Protein AF-A0A951AEL2-F1 (afdb_monomer_lite)

Sequence (68 aa):
MHVNPFKPPIRGRDVVVYKKNKAVLIKQFVGWEGDALVLRQLNPARELKVPRDEVGDCHLIVGVNQDG

Foldseek 3Di:
DDWDQPDDQDAQFWKWWQFPVRDIDTFGFHDDDPQWGWTFDVVVTDIDTDGNNRTPGIITDPDDDDPD

Radius of gyration: 11.81 Å; chains: 1; bounding box: 40×29×25 Å

pLDDT: mean 91.39, std 10.34, range [48.88, 98.31]

Structure (mmCIF, N/CA/C/O backbone):
data_AF-A0A951AEL2-F1
#
_entry.id   AF-A0A951AEL2-F1
#
loop_
_atom_site.group_PDB
_atom_site.id
_atom_site.type_symbol
_atom_site.label_atom_id
_atom_site.label_alt_id
_atom_site.label_comp_id
_atom_site.label_asym_id
_atom_site.label_entity_id
_atom_site.label_seq_id
_atom_site.pdbx_PDB_ins_code
_atom_site.Cartn_x
_atom_site.Cartn_y
_atom_site.Cartn_z
_atom_site.occupancy
_atom_site.B_iso_or_equiv
_atom_site.auth_seq_id
_atom_site.auth_comp_id
_atom_site.auth_asym_id
_atom_site.auth_atom_id
_atom_site.pdbx_PDB_model_num
ATOM 1 N N . MET A 1 1 ? 15.931 4.938 -1.921 1.00 74.62 1 MET A N 1
ATOM 2 C CA . MET A 1 1 ? 14.496 4.673 -2.174 1.00 74.62 1 MET A CA 1
ATOM 3 C C . MET A 1 1 ? 13.750 5.994 -2.134 1.00 74.62 1 MET A C 1
ATOM 5 O O . MET A 1 1 ? 13.874 6.708 -1.150 1.00 74.62 1 MET A O 1
ATOM 9 N N . HIS A 1 2 ? 13.019 6.326 -3.192 1.00 80.12 2 HIS A N 1
ATOM 10 C CA . HIS A 1 2 ? 12.279 7.577 -3.327 1.00 80.12 2 HIS A CA 1
ATOM 11 C C . HIS A 1 2 ? 10.777 7.292 -3.298 1.00 80.12 2 HIS A C 1
ATOM 13 O O . HIS A 1 2 ? 10.268 6.502 -4.098 1.00 80.12 2 HIS A O 1
ATOM 19 N N . VAL A 1 3 ? 10.074 7.940 -2.372 1.00 82.00 3 VAL A N 1
ATOM 20 C CA . VAL A 1 3 ? 8.629 7.805 -2.158 1.00 82.00 3 VAL A CA 1
ATOM 21 C C . VAL A 1 3 ? 7.970 9.135 -2.495 1.00 82.00 3 VAL A C 1
ATOM 23 O O . VAL A 1 3 ? 8.476 10.186 -2.110 1.00 82.00 3 VAL A O 1
ATOM 26 N N . ASN A 1 4 ? 6.851 9.101 -3.218 1.00 78.56 4 ASN A N 1
ATOM 27 C CA . ASN A 1 4 ? 6.052 10.294 -3.478 1.00 78.56 4 ASN A CA 1
ATOM 28 C C . ASN A 1 4 ? 4.732 10.205 -2.694 1.00 78.56 4 ASN A C 1
ATOM 30 O O . ASN A 1 4 ? 3.876 9.403 -3.072 1.00 78.56 4 ASN A O 1
ATOM 34 N N . PRO A 1 5 ? 4.546 11.015 -1.635 1.00 79.75 5 PRO A N 1
ATOM 35 C CA . PRO A 1 5 ? 3.358 10.936 -0.789 1.00 79.75 5 PRO A CA 1
ATOM 36 C C . PRO A 1 5 ? 2.091 11.494 -1.454 1.00 79.75 5 PRO A C 1
ATOM 38 O O . PRO A 1 5 ? 0.989 11.169 -1.026 1.00 79.75 5 PRO A O 1
ATOM 41 N N . PHE A 1 6 ? 2.227 12.291 -2.519 1.00 83.06 6 PHE A N 1
ATOM 42 C CA . PHE A 1 6 ? 1.106 12.931 -3.217 1.00 83.06 6 PHE A CA 1
ATOM 43 C C . PHE A 1 6 ? 0.624 12.148 -4.440 1.00 83.06 6 PHE A C 1
ATOM 45 O O . PHE A 1 6 ? -0.431 12.454 -4.995 1.00 83.06 6 PHE A O 1
ATOM 52 N N . LYS A 1 7 ? 1.387 11.144 -4.893 1.00 79.19 7 LYS A N 1
ATOM 53 C CA . LYS A 1 7 ? 0.953 10.269 -5.984 1.00 79.19 7 LYS A CA 1
ATOM 54 C C . LYS A 1 7 ? 0.147 9.100 -5.423 1.00 79.19 7 LYS A C 1
ATOM 56 O O . LYS A 1 7 ? 0.659 8.386 -4.558 1.00 79.19 7 LYS A O 1
ATOM 61 N N . PRO A 1 8 ? -1.071 8.858 -5.939 1.00 87.12 8 PRO A N 1
ATOM 62 C CA . PRO A 1 8 ? -1.851 7.712 -5.511 1.00 87.12 8 PRO A CA 1
ATOM 63 C C . PRO A 1 8 ? -1.111 6.405 -5.850 1.00 87.12 8 PRO A C 1
ATOM 65 O O . PRO A 1 8 ? -0.390 6.344 -6.853 1.00 87.12 8 PRO A O 1
ATOM 68 N N . PRO A 1 9 ? -1.294 5.348 -5.043 1.00 90.25 9 PRO A N 1
ATOM 69 C CA . PRO A 1 9 ? -0.836 4.001 -5.367 1.00 90.25 9 PRO A CA 1
ATOM 70 C C . PRO A 1 9 ? -1.283 3.545 -6.763 1.00 90.25 9 PRO A C 1
ATOM 72 O O . PRO A 1 9 ? -2.441 3.714 -7.144 1.00 90.25 9 PRO A O 1
ATOM 75 N N . ILE A 1 10 ? -0.369 2.931 -7.519 1.00 93.88 10 ILE A N 1
ATOM 76 C CA . ILE A 1 10 ? -0.621 2.430 -8.879 1.00 93.88 10 ILE A CA 1
ATOM 77 C C . ILE A 1 10 ? -0.562 0.905 -8.856 1.00 93.88 10 ILE A C 1
ATOM 79 O O . ILE A 1 10 ? 0.379 0.331 -8.306 1.00 93.88 10 ILE A O 1
ATOM 83 N N . ARG A 1 11 ? -1.561 0.237 -9.447 1.00 95.94 11 ARG A N 1
ATOM 84 C CA . ARG A 1 11 ? -1.611 -1.234 -9.493 1.00 95.94 11 ARG A CA 1
ATOM 85 C C . ARG A 1 11 ? -0.347 -1.803 -10.137 1.00 95.94 11 ARG A C 1
ATOM 87 O O . ARG A 1 11 ? 0.137 -1.277 -11.136 1.00 95.94 11 ARG A O 1
ATOM 94 N N . GLY A 1 12 ? 0.188 -2.872 -9.557 1.00 94.75 12 GLY A N 1
ATOM 95 C CA . GLY A 1 12 ? 1.415 -3.514 -10.024 1.00 94.75 12 GLY A CA 1
ATOM 96 C C . GLY A 1 12 ? 2.703 -2.753 -9.683 1.00 94.75 12 GLY A C 1
ATOM 97 O O . GLY A 1 12 ? 3.784 -3.212 -10.046 1.00 94.75 12 GLY A O 1
ATOM 98 N N . ARG A 1 13 ? 2.632 -1.620 -8.974 1.00 94.88 13 ARG A N 1
ATOM 99 C CA . ARG A 1 13 ? 3.810 -0.869 -8.516 1.00 94.88 13 ARG A CA 1
ATOM 100 C C . ARG A 1 13 ? 4.044 -1.081 -7.031 1.00 94.88 13 ARG A C 1
ATOM 102 O O . ARG A 1 13 ? 3.103 -1.321 -6.277 1.00 94.88 13 ARG A O 1
ATOM 109 N N . ASP A 1 14 ? 5.299 -0.973 -6.616 1.00 95.50 14 ASP A N 1
ATOM 110 C CA . ASP A 1 14 ? 5.640 -1.063 -5.204 1.00 95.50 14 ASP A CA 1
ATOM 111 C C . ASP A 1 14 ? 5.160 0.171 -4.440 1.00 95.50 14 ASP A C 1
ATOM 113 O O . ASP A 1 14 ? 5.237 1.314 -4.908 1.00 95.50 14 ASP A O 1
ATOM 117 N N . VAL A 1 15 ? 4.670 -0.084 -3.233 1.00 95.94 15 VAL A N 1
ATOM 118 C CA . VAL A 1 15 ? 4.213 0.926 -2.286 1.00 95.94 15 VAL A CA 1
ATOM 119 C C . VAL A 1 15 ? 4.852 0.712 -0.924 1.00 95.94 15 VAL A C 1
ATOM 121 O O . VAL A 1 15 ? 5.167 -0.415 -0.534 1.00 95.94 15 VAL A O 1
ATOM 124 N N . VAL A 1 16 ? 4.999 1.808 -0.186 1.00 95.69 16 VAL A N 1
ATOM 125 C CA . VAL A 1 16 ? 5.212 1.776 1.261 1.00 95.69 16 VAL A CA 1
ATOM 126 C C . VAL A 1 16 ? 3.855 1.899 1.931 1.00 95.69 16 VAL A C 1
ATOM 128 O O . VAL A 1 16 ? 3.100 2.821 1.628 1.00 95.69 16 VAL A O 1
ATOM 131 N N . VAL A 1 17 ? 3.552 0.980 2.840 1.00 96.19 17 VAL A N 1
ATOM 132 C CA . VAL A 1 17 ? 2.346 1.014 3.666 1.00 96.19 17 VAL A CA 1
ATOM 133 C C . VAL A 1 17 ? 2.758 1.200 5.115 1.00 96.19 17 VAL A C 1
ATOM 135 O O . VAL A 1 17 ? 3.434 0.341 5.682 1.00 96.19 17 VAL A O 1
ATOM 138 N N . TYR A 1 18 ? 2.327 2.304 5.713 1.00 96.00 18 TYR A N 1
ATOM 139 C CA . TYR A 1 18 ? 2.430 2.541 7.145 1.00 96.00 18 TYR A CA 1
ATOM 140 C C . TYR A 1 18 ? 1.167 2.007 7.802 1.00 96.00 18 TYR A C 1
ATOM 142 O O . TYR A 1 18 ? 0.068 2.473 7.508 1.00 96.00 18 TYR A O 1
ATOM 150 N N . LYS A 1 19 ? 1.301 1.023 8.686 1.00 96.88 19 LYS A N 1
ATOM 151 C CA . LYS A 1 19 ? 0.191 0.537 9.506 1.00 96.88 19 LYS A CA 1
ATOM 152 C C . LYS A 1 19 ? 0.048 1.395 10.761 1.00 96.88 19 LYS A C 1
ATOM 154 O O . LYS A 1 19 ? 1.031 1.925 11.285 1.00 96.88 19 LYS A O 1
ATOM 159 N N . LYS A 1 20 ? -1.165 1.478 11.309 1.00 96.81 20 LYS A N 1
ATOM 160 C CA . LYS A 1 20 ? -1.431 2.228 12.551 1.00 96.81 20 LYS A CA 1
ATOM 161 C C . LYS A 1 20 ? -0.623 1.717 13.746 1.00 96.81 20 LYS A C 1
ATOM 163 O O . LYS A 1 20 ? -0.199 2.511 14.581 1.00 96.81 20 LYS A O 1
ATOM 168 N N . ASN A 1 21 ? -0.321 0.418 13.779 1.00 95.56 21 ASN A N 1
ATOM 169 C CA . ASN A 1 21 ? 0.540 -0.209 14.788 1.00 95.56 21 ASN A CA 1
ATOM 170 C C . ASN A 1 21 ? 2.047 0.071 14.596 1.00 95.56 21 ASN A C 1
ATOM 172 O O . ASN A 1 21 ? 2.871 -0.610 15.199 1.00 95.56 21 ASN A O 1
ATOM 176 N N . LYS A 1 22 ? 2.411 1.042 13.748 1.00 93.62 22 LYS A N 1
ATOM 177 C CA . LYS A 1 22 ? 3.788 1.449 13.425 1.00 93.62 22 LYS A CA 1
ATOM 178 C C . LYS A 1 22 ? 4.601 0.433 12.616 1.00 93.62 22 LYS A C 1
ATOM 180 O O . LYS A 1 22 ? 5.761 0.706 12.319 1.00 93.62 22 LYS A O 1
ATOM 185 N N . ALA A 1 23 ? 4.015 -0.688 12.189 1.00 96.00 23 ALA A N 1
ATOM 186 C CA . ALA A 1 23 ? 4.661 -1.566 11.219 1.00 96.00 23 ALA A CA 1
ATOM 187 C C . ALA A 1 23 ? 4.689 -0.913 9.828 1.00 96.00 23 ALA A C 1
ATOM 189 O O . ALA A 1 23 ? 3.725 -0.269 9.412 1.00 96.00 23 ALA A O 1
ATOM 190 N N . VAL A 1 24 ? 5.779 -1.121 9.090 1.00 95.56 24 VAL A N 1
ATOM 191 C CA . VAL A 1 24 ? 5.948 -0.616 7.722 1.00 95.56 24 VAL A CA 1
ATOM 192 C C . VAL A 1 24 ? 6.128 -1.792 6.772 1.00 95.56 24 VAL A C 1
ATOM 194 O O . VAL A 1 24 ? 6.943 -2.681 7.019 1.00 95.56 24 VAL A O 1
ATOM 197 N N . LEU A 1 25 ? 5.363 -1.808 5.682 1.00 95.56 25 LEU A N 1
ATOM 198 C CA . LEU A 1 25 ? 5.426 -2.845 4.657 1.00 95.56 25 LEU A CA 1
ATOM 199 C C . LEU A 1 25 ? 5.860 -2.243 3.323 1.00 95.56 25 LEU A C 1
ATOM 201 O O . LEU A 1 25 ? 5.307 -1.239 2.888 1.00 95.56 25 LEU A O 1
ATOM 205 N N . ILE A 1 26 ? 6.791 -2.911 2.642 1.00 95.19 26 ILE A N 1
ATOM 206 C CA . ILE A 1 26 ? 7.078 -2.688 1.220 1.00 95.19 26 ILE A CA 1
ATOM 207 C C . ILE A 1 26 ? 6.565 -3.901 0.455 1.00 95.19 26 ILE A C 1
ATOM 209 O O . ILE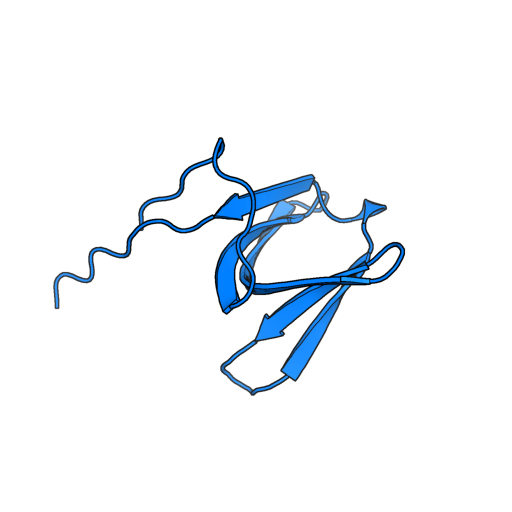 A 1 26 ? 7.004 -5.033 0.712 1.00 95.19 26 ILE A O 1
ATOM 213 N N . LYS A 1 27 ? 5.582 -3.674 -0.415 1.00 96.88 27 LYS A N 1
ATOM 214 C CA . LYS A 1 27 ? 4.886 -4.703 -1.200 1.00 96.88 27 LYS A CA 1
ATOM 215 C C . LYS A 1 27 ? 4.383 -4.097 -2.510 1.00 96.88 27 LYS A C 1
ATOM 217 O O . LYS A 1 27 ? 4.275 -2.878 -2.623 1.00 96.88 27 LYS A O 1
ATOM 222 N N . GLN A 1 28 ? 4.004 -4.946 -3.457 1.00 97.25 28 GLN A N 1
ATOM 223 C CA . GLN A 1 28 ? 3.363 -4.497 -4.687 1.00 97.25 28 GLN A CA 1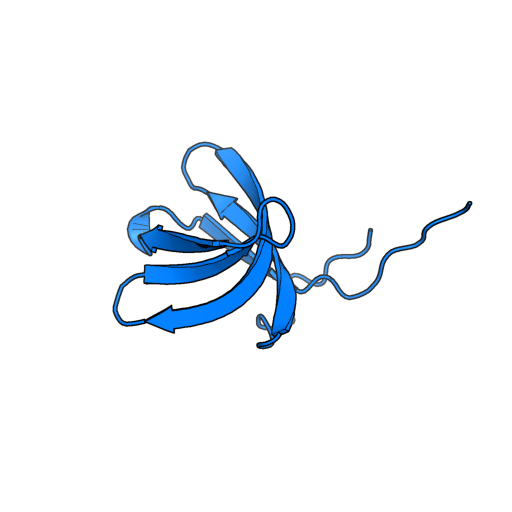
ATOM 224 C C . GLN A 1 28 ? 1.876 -4.217 -4.426 1.00 97.25 28 GLN A C 1
ATOM 226 O O . GLN A 1 28 ? 1.171 -5.057 -3.864 1.00 97.25 28 GLN A O 1
ATOM 231 N N . PHE A 1 29 ? 1.389 -3.045 -4.826 1.00 97.88 29 PHE A N 1
ATOM 232 C CA . PHE A 1 29 ? -0.014 -2.663 -4.684 1.00 97.88 29 PHE A CA 1
ATOM 233 C C . PHE A 1 29 ? -0.881 -3.403 -5.703 1.00 97.88 29 PHE A C 1
ATOM 235 O O . PHE A 1 29 ? -0.665 -3.286 -6.912 1.00 97.88 29 PHE A O 1
ATOM 242 N N . VAL A 1 30 ? -1.878 -4.146 -5.225 1.00 97.94 30 VAL A N 1
ATOM 243 C CA . VAL A 1 30 ? -2.867 -4.815 -6.086 1.00 97.94 30 VAL A CA 1
ATOM 244 C C . VAL A 1 30 ? -4.122 -3.956 -6.205 1.00 97.94 30 VAL A C 1
ATOM 246 O O . VAL A 1 30 ? -4.624 -3.735 -7.308 1.00 97.94 30 VAL A O 1
ATOM 249 N N . GLY A 1 31 ? -4.606 -3.418 -5.087 1.00 97.25 31 GLY A N 1
ATOM 250 C CA . GLY A 1 31 ? -5.795 -2.575 -5.058 1.00 97.25 31 GLY A CA 1
ATOM 251 C C . GLY A 1 31 ? -6.490 -2.583 -3.704 1.00 97.25 31 GLY A C 1
ATOM 252 O O . GLY A 1 31 ? -5.967 -3.100 -2.723 1.00 97.25 31 GLY A O 1
ATOM 253 N N . TRP A 1 32 ? -7.694 -2.023 -3.680 1.00 96.94 32 TRP A N 1
ATOM 254 C CA . TRP A 1 32 ? -8.637 -2.173 -2.578 1.00 96.94 32 TRP A CA 1
ATOM 255 C C . TRP A 1 32 ? -9.724 -3.168 -2.981 1.00 96.94 32 TRP A C 1
ATOM 257 O O . TRP A 1 32 ? -10.236 -3.094 -4.099 1.00 96.94 32 TRP A O 1
ATOM 267 N N . GLU A 1 33 ? -10.071 -4.075 -2.075 1.00 96.81 33 GLU A N 1
ATOM 268 C CA . GLU A 1 33 ? -11.169 -5.031 -2.211 1.00 96.81 33 GLU A CA 1
ATOM 269 C C . GLU A 1 33 ? -12.074 -4.875 -0.987 1.00 96.81 33 GLU A C 1
ATOM 271 O O . GLU A 1 33 ? -11.717 -5.290 0.117 1.00 96.81 33 GLU A O 1
ATOM 276 N N . GLY A 1 34 ? -13.213 -4.199 -1.161 1.00 95.62 34 GLY A N 1
ATOM 27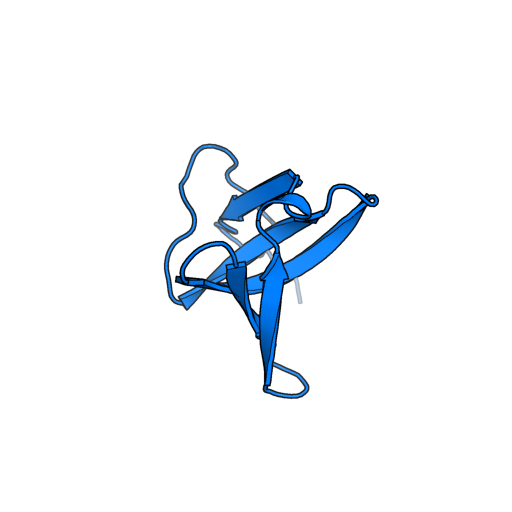7 C CA . GLY A 1 34 ? -14.056 -3.794 -0.036 1.00 95.62 34 GLY A CA 1
ATOM 278 C C . GLY A 1 34 ? -13.258 -2.972 0.978 1.00 95.62 34 GLY A C 1
ATOM 279 O O . GLY A 1 34 ? -12.695 -1.931 0.633 1.00 95.62 34 GLY A O 1
ATOM 280 N N . ASP A 1 35 ? -13.180 -3.476 2.209 1.00 96.44 35 ASP A N 1
ATOM 281 C CA . ASP A 1 35 ? -12.482 -2.827 3.321 1.00 96.44 35 ASP A CA 1
ATOM 282 C C . ASP A 1 35 ? -11.067 -3.380 3.568 1.00 96.44 35 ASP A C 1
ATOM 284 O O . ASP A 1 35 ? -10.532 -3.292 4.669 1.00 96.44 35 ASP A O 1
ATOM 288 N N . ALA A 1 36 ? -10.438 -3.969 2.547 1.00 97.62 36 ALA A N 1
ATOM 289 C CA . ALA A 1 36 ? -9.078 -4.486 2.638 1.00 97.62 36 ALA A CA 1
ATOM 290 C C . ALA A 1 36 ? -8.167 -3.918 1.544 1.00 97.62 36 ALA A C 1
ATOM 292 O O . ALA A 1 36 ? -8.501 -3.903 0.357 1.00 97.62 36 ALA A O 1
ATOM 293 N N . LEU A 1 37 ? -6.974 -3.491 1.950 1.00 97.94 37 LEU A N 1
ATOM 294 C CA . LEU A 1 37 ? -5.853 -3.205 1.068 1.00 97.94 37 LEU A CA 1
ATOM 295 C C . LEU A 1 37 ? -5.197 -4.526 0.666 1.00 97.94 37 LEU A C 1
ATOM 297 O O . LEU A 1 37 ? -4.652 -5.241 1.510 1.00 97.94 37 LEU A O 1
ATOM 301 N N . VAL A 1 38 ? -5.225 -4.833 -0.626 1.00 98.31 38 VAL A N 1
ATOM 302 C CA . VAL A 1 38 ? -4.609 -6.033 -1.190 1.00 98.31 38 VAL A CA 1
ATOM 303 C C . VAL A 1 38 ? -3.204 -5.697 -1.676 1.00 98.31 38 VAL A C 1
ATOM 305 O O . VAL A 1 38 ? -2.986 -4.791 -2.491 1.00 98.31 38 VAL A O 1
ATOM 308 N N . LEU A 1 39 ? -2.236 -6.449 -1.164 1.00 98.12 39 LEU A N 1
ATOM 309 C CA . LEU A 1 39 ? -0.821 -6.325 -1.475 1.00 98.12 39 LEU A CA 1
ATOM 310 C C . LEU A 1 39 ? -0.281 -7.672 -1.943 1.00 98.12 39 LEU A C 1
ATOM 312 O O . LEU A 1 39 ? -0.639 -8.716 -1.404 1.00 98.12 39 LEU A O 1
ATOM 316 N N . ARG A 1 40 ? 0.658 -7.654 -2.883 1.00 97.94 40 ARG A N 1
ATOM 317 C CA . ARG A 1 40 ? 1.387 -8.847 -3.303 1.00 97.94 40 ARG A CA 1
ATOM 318 C C . ARG A 1 40 ? 2.787 -8.838 -2.703 1.00 97.94 40 ARG A C 1
ATOM 320 O O . ARG A 1 40 ? 3.566 -7.899 -2.876 1.00 97.94 40 ARG A O 1
ATOM 327 N N . GLN A 1 41 ? 3.107 -9.904 -1.981 1.00 96.81 41 GLN A N 1
ATOM 328 C CA . GLN A 1 41 ? 4.456 -10.227 -1.546 1.00 96.81 41 GLN A CA 1
ATOM 329 C C . GLN A 1 41 ? 5.119 -11.088 -2.619 1.00 96.81 41 GLN A C 1
ATOM 331 O O . GLN A 1 41 ? 4.537 -12.077 -3.053 1.00 96.81 41 GLN A O 1
ATOM 336 N N . LEU A 1 42 ? 6.329 -10.718 -3.040 1.00 92.56 42 LEU A N 1
ATOM 337 C CA . LEU A 1 42 ? 7.055 -11.449 -4.082 1.00 92.56 42 LEU A CA 1
ATOM 338 C C . LEU A 1 42 ? 7.874 -12.625 -3.530 1.00 92.56 42 LEU A C 1
ATOM 340 O O . LEU A 1 42 ? 8.121 -13.576 -4.261 1.00 92.56 42 LEU A O 1
ATOM 344 N N . ASN A 1 43 ? 8.262 -12.591 -2.248 1.00 90.38 43 ASN A N 1
ATOM 345 C CA . ASN A 1 43 ? 9.058 -13.647 -1.622 1.00 90.38 43 ASN A CA 1
ATOM 346 C C . ASN A 1 43 ? 8.688 -13.880 -0.135 1.00 90.38 43 ASN A C 1
ATOM 348 O O . ASN A 1 43 ? 8.836 -12.954 0.668 1.00 90.38 43 ASN A O 1
ATOM 352 N N . PRO A 1 44 ? 8.199 -15.076 0.249 1.00 93.62 44 PRO A N 1
ATOM 353 C CA . PRO A 1 44 ? 7.551 -16.036 -0.647 1.00 93.62 44 PRO A CA 1
ATOM 354 C C . PRO A 1 44 ? 6.361 -15.383 -1.361 1.00 93.62 44 PRO A C 1
ATOM 356 O O . PRO A 1 44 ? 5.746 -14.454 -0.819 1.00 93.62 44 PRO A O 1
ATOM 359 N N . ALA A 1 45 ? 6.060 -15.853 -2.571 1.00 96.50 45 ALA A N 1
ATOM 360 C CA . ALA A 1 45 ? 4.981 -15.321 -3.391 1.00 96.50 45 ALA A CA 1
ATOM 361 C C . ALA A 1 45 ? 3.617 -15.585 -2.734 1.00 96.50 45 ALA A C 1
ATOM 363 O O . ALA A 1 45 ? 3.209 -16.736 -2.592 1.00 96.50 45 ALA A O 1
ATOM 364 N N . ARG A 1 46 ? 2.922 -14.524 -2.316 1.00 97.56 46 ARG A N 1
ATOM 365 C CA . ARG A 1 46 ? 1.565 -14.601 -1.751 1.00 97.56 46 ARG A CA 1
ATOM 366 C C . ARG A 1 46 ? 0.858 -13.255 -1.794 1.00 97.56 46 ARG A C 1
ATOM 368 O O . ARG A 1 46 ? 1.504 -12.209 -1.860 1.00 97.56 46 ARG A O 1
ATOM 375 N N . GLU A 1 47 ? -0.459 -13.284 -1.676 1.00 97.25 47 GLU A N 1
ATOM 376 C CA . GLU A 1 47 ? -1.255 -12.090 -1.411 1.00 97.25 47 GLU A CA 1
ATOM 377 C C . GLU A 1 47 ? -1.409 -11.860 0.092 1.00 97.25 47 GLU A C 1
ATOM 379 O O . GLU A 1 47 ? -1.431 -12.792 0.898 1.00 97.25 47 GLU A O 1
ATOM 384 N N . LEU A 1 48 ? -1.482 -10.591 0.465 1.00 97.19 48 LEU A N 1
ATOM 385 C CA . LEU A 1 48 ? -1.723 -10.115 1.814 1.00 97.19 48 LEU A CA 1
ATOM 386 C C . LEU A 1 48 ? -2.929 -9.182 1.760 1.00 97.19 48 LEU A C 1
ATOM 388 O O . LEU A 1 48 ? -2.963 -8.268 0.935 1.00 97.19 48 LEU A O 1
ATOM 392 N N . LYS A 1 49 ? -3.888 -9.388 2.660 1.00 97.94 49 LYS A N 1
ATOM 393 C CA . LYS A 1 49 ? -5.006 -8.468 2.876 1.00 97.94 49 LYS A CA 1
ATOM 394 C C . LYS A 1 49 ? -4.767 -7.733 4.189 1.00 97.94 49 LYS A C 1
ATOM 396 O O . LYS A 1 49 ? -4.600 -8.369 5.227 1.00 97.94 49 LYS A O 1
ATOM 401 N N . VAL A 1 50 ? -4.693 -6.408 4.130 1.00 97.50 50 VAL A N 1
ATOM 402 C CA . VAL A 1 50 ? -4.571 -5.542 5.307 1.00 97.50 50 VAL A CA 1
ATOM 403 C C . VAL A 1 50 ? -5.903 -4.816 5.488 1.00 97.50 50 VAL A C 1
ATOM 405 O O . VAL A 1 50 ? -6.294 -4.099 4.567 1.00 97.50 50 VAL A O 1
ATOM 408 N N . PRO A 1 51 ? -6.607 -4.984 6.619 1.00 98.06 51 PRO A N 1
ATOM 409 C CA . PRO A 1 51 ? -7.835 -4.241 6.897 1.00 98.06 51 PRO A CA 1
ATOM 410 C C . PRO A 1 51 ? -7.631 -2.726 6.762 1.00 98.06 51 PRO A C 1
ATOM 412 O O . PRO A 1 51 ? -6.579 -2.198 7.133 1.00 98.06 51 PRO A O 1
ATOM 415 N N . ARG A 1 52 ? -8.607 -2.015 6.191 1.00 97.12 52 ARG A N 1
ATOM 416 C CA . ARG A 1 52 ? -8.518 -0.573 5.903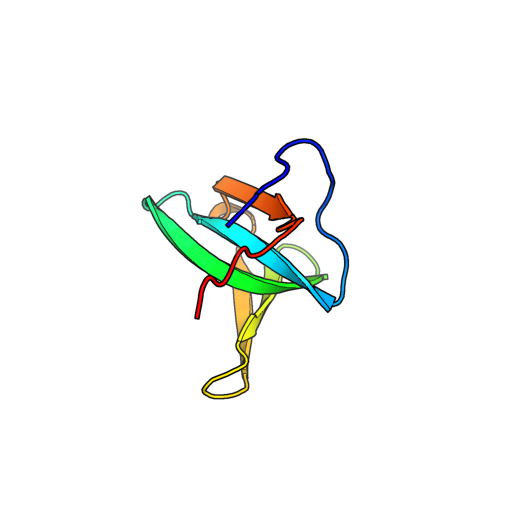 1.00 97.12 52 ARG A CA 1
ATOM 417 C C . ARG A 1 52 ? -8.300 0.244 7.164 1.00 97.12 52 ARG A C 1
ATOM 419 O O . ARG A 1 52 ? -7.549 1.215 7.140 1.00 97.12 52 ARG A O 1
ATOM 426 N N . ASP A 1 53 ? -8.929 -0.160 8.257 1.00 97.38 53 ASP A N 1
ATOM 427 C CA . ASP A 1 53 ? -8.791 0.453 9.570 1.00 97.38 53 ASP A CA 1
ATOM 428 C C . ASP A 1 53 ? -7.397 0.253 10.186 1.00 97.38 53 ASP A C 1
ATOM 430 O O . ASP A 1 53 ? -7.008 1.045 11.041 1.00 97.38 53 ASP A O 1
ATOM 434 N N . GLU A 1 54 ? -6.609 -0.719 9.724 1.00 97.69 54 GLU A N 1
ATOM 435 C CA . GLU A 1 54 ? -5.209 -0.901 10.116 1.00 97.69 54 GLU A CA 1
ATOM 436 C C . GLU A 1 54 ? -4.224 -0.094 9.257 1.00 97.69 54 GLU A C 1
ATOM 438 O O . GLU A 1 54 ? -3.069 0.097 9.662 1.00 97.69 54 GLU A O 1
ATOM 443 N N . VAL A 1 55 ? -4.646 0.383 8.082 1.00 97.00 55 VAL A N 1
ATOM 444 C CA . VAL A 1 55 ? -3.817 1.211 7.198 1.00 97.00 55 VAL A CA 1
ATOM 445 C C . VAL A 1 55 ? -3.770 2.637 7.747 1.00 97.00 55 VAL A C 1
ATOM 447 O O . VAL A 1 55 ? -4.795 3.279 7.957 1.00 97.00 55 VAL A O 1
ATOM 450 N N . GLY A 1 56 ? -2.561 3.123 8.015 1.00 95.81 56 GLY A N 1
ATOM 451 C CA . GLY A 1 56 ? -2.297 4.530 8.305 1.00 95.81 56 GLY A CA 1
ATOM 452 C C . GLY A 1 56 ? -2.142 5.311 7.007 1.00 95.81 56 GLY A C 1
ATOM 453 O O . GLY A 1 56 ? -2.978 6.147 6.698 1.00 95.81 56 GLY A O 1
ATOM 454 N N . ASP A 1 57 ? -1.124 4.960 6.220 1.00 94.12 57 ASP A N 1
ATOM 455 C CA . ASP A 1 57 ? -0.820 5.604 4.940 1.00 94.12 57 ASP A CA 1
ATOM 456 C C . ASP A 1 57 ? -0.323 4.595 3.900 1.00 94.12 57 ASP A C 1
ATOM 458 O O . ASP A 1 57 ? 0.243 3.551 4.235 1.00 94.12 57 ASP A O 1
ATOM 462 N N . CYS A 1 58 ? -0.510 4.919 2.619 1.00 94.75 58 CYS A N 1
ATOM 463 C CA . CYS A 1 58 ? -0.014 4.133 1.492 1.00 94.75 58 CYS A CA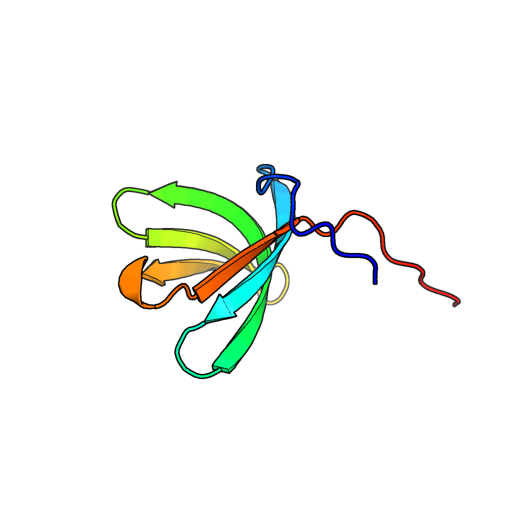 1
ATOM 464 C C . CYS A 1 58 ? 0.541 5.062 0.407 1.00 94.75 58 CYS A C 1
ATOM 466 O O . CYS A 1 58 ? -0.200 5.851 -0.181 1.00 94.75 58 CYS A O 1
ATOM 468 N N . HIS A 1 59 ? 1.840 4.956 0.128 1.00 94.56 59 HIS A N 1
ATOM 469 C CA . HIS A 1 59 ? 2.538 5.857 -0.787 1.00 94.56 59 HIS A CA 1
ATOM 470 C C . HIS A 1 59 ? 3.287 5.105 -1.880 1.00 94.56 59 HIS A C 1
ATOM 472 O O . HIS A 1 59 ? 3.912 4.070 -1.641 1.00 94.56 59 HIS A O 1
ATOM 478 N N . LEU A 1 60 ? 3.250 5.665 -3.089 1.00 94.12 60 LEU A N 1
ATOM 479 C CA . LEU A 1 60 ? 3.914 5.108 -4.258 1.00 94.12 60 LEU A CA 1
ATOM 480 C C . LEU A 1 60 ? 5.436 5.250 -4.160 1.00 94.12 60 LEU A C 1
ATOM 482 O O . LEU A 1 60 ? 5.966 6.336 -3.905 1.00 94.12 60 LEU A O 1
ATOM 486 N N . ILE A 1 61 ? 6.140 4.163 -4.467 1.00 91.94 61 ILE A N 1
ATOM 487 C CA . ILE A 1 61 ? 7.589 4.174 -4.653 1.00 91.94 61 ILE A CA 1
ATOM 488 C C . ILE A 1 61 ? 7.874 4.592 -6.096 1.00 91.94 61 ILE A C 1
ATOM 490 O O . ILE A 1 61 ? 7.483 3.923 -7.056 1.00 91.94 61 ILE A O 1
ATOM 494 N N . VAL A 1 62 ? 8.537 5.736 -6.258 1.00 88.94 62 VAL A N 1
ATOM 495 C CA . VAL A 1 62 ? 8.795 6.354 -7.570 1.00 88.94 62 VAL A CA 1
ATOM 496 C C . VAL A 1 62 ? 10.199 6.089 -8.098 1.00 88.94 62 VAL A C 1
ATOM 498 O O . VAL A 1 62 ? 10.441 6.291 -9.282 1.00 88.94 62 VAL A O 1
ATOM 501 N N . GLY A 1 63 ? 11.101 5.592 -7.257 1.00 83.44 63 GLY A N 1
ATOM 502 C CA . GLY A 1 63 ? 12.428 5.178 -7.686 1.00 83.44 63 GLY A CA 1
ATOM 503 C C . GLY A 1 63 ? 13.167 4.412 -6.601 1.00 83.44 63 GLY A C 1
ATOM 504 O O . GLY A 1 63 ? 12.986 4.646 -5.404 1.00 83.44 63 GLY A O 1
ATOM 505 N N . VAL A 1 64 ? 14.038 3.511 -7.027 1.00 78.56 64 VAL A N 1
ATOM 506 C CA . VAL A 1 64 ? 15.032 2.868 -6.175 1.00 78.56 64 VAL A CA 1
ATOM 507 C C . VAL A 1 64 ? 16.390 3.218 -6.766 1.00 78.56 64 VAL A C 1
ATOM 509 O O . VAL A 1 64 ? 16.685 2.835 -7.888 1.00 78.56 64 VAL A O 1
ATOM 512 N N . ASN A 1 65 ? 17.188 4.008 -6.046 1.00 71.69 65 ASN A N 1
ATOM 513 C CA . ASN A 1 65 ? 18.616 4.044 -6.336 1.00 71.69 65 ASN A CA 1
ATOM 514 C C . ASN A 1 65 ? 19.187 2.797 -5.679 1.00 71.69 65 ASN A C 1
ATOM 516 O O . ASN A 1 65 ? 19.066 2.636 -4.461 1.00 71.69 65 ASN A O 1
ATOM 520 N N . GLN A 1 66 ? 19.705 1.905 -6.506 1.00 56.06 66 GLN A N 1
ATOM 521 C CA . GLN A 1 66 ? 20.480 0.761 -6.083 1.00 56.06 66 GLN A CA 1
ATOM 522 C C . GLN A 1 66 ? 21.881 1.032 -6.622 1.00 56.06 66 GLN A C 1
ATOM 524 O O . GLN A 1 66 ? 22.175 0.695 -7.764 1.00 56.06 66 GLN A O 1
ATOM 529 N N . ASP A 1 67 ? 22.691 1.748 -5.842 1.00 55.81 67 ASP A N 1
ATOM 530 C CA . ASP A 1 67 ? 24.130 1.744 -6.085 1.00 55.81 67 ASP A CA 1
ATOM 531 C C . ASP A 1 67 ? 24.591 0.330 -5.721 1.00 55.81 67 ASP A C 1
ATOM 533 O O . ASP A 1 67 ? 24.403 -0.117 -4.584 1.00 55.81 67 ASP A O 1
ATOM 537 N N . GLY A 1 6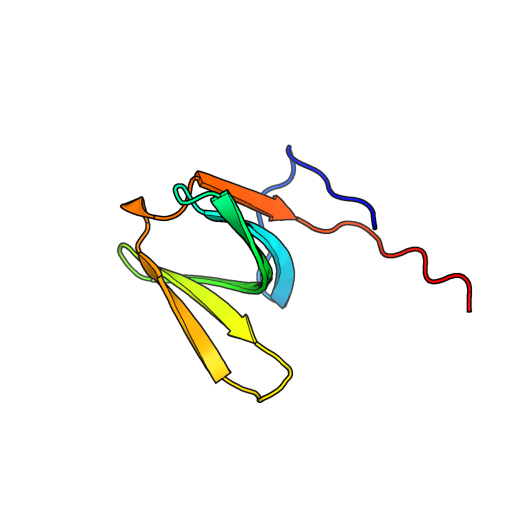8 ? 25.012 -0.411 -6.746 1.00 48.88 68 GLY A N 1
ATOM 538 C CA . GLY A 1 68 ? 25.521 -1.777 -6.642 1.00 48.88 68 GLY A CA 1
ATOM 539 C C . GLY A 1 68 ? 26.985 -1.804 -6.250 1.00 48.88 68 GLY A C 1
ATOM 540 O O . GLY A 1 68 ? 27.719 -0.885 -6.676 1.00 48.88 68 GLY A O 1
#

Secondary structure (DSSP, 8-state):
-EEETTSPP-TTSEEEEEETTS-EEEEEEEEEETTEEEEEEETTEEEEEEEGGGEEEEEEEEE-----